Protein AF-A0A8S9JLZ2-F1 (afdb_monomer_lite)

Organism: Brassica cretica (NCBI:txid69181)

InterPro domains:
  IPR029466 No apical meristem-associated, C-terminal domain [PF14303] (50-146)

Secondary structure (DSSP, 8-state):
-HHHHHHHHHHHHHHHHHHHHHHHHHHHHHHHHHHHHHHHHHHHHHHHHHHHHHHHHHHHHTT-HHHHTTS---------------------------------------------------THHHHHHHHHHHHHHHHHHHHHHHHHHHHHHHHHHS--SPPPHHHHHHHHHHHHHHH--

Foldseek 3Di:
DPPVVVVVVVVVVVVVVVVVVVVVVVVVVVVVVVVVVVVVVVVVVVVVVVVVVVVVVVVVVVPPPVVVVVVDPDPDDDDDDDDDDDDDDDDDDDDDDDDDDDDDDDDDDDDDDDDDDDDDPPPVVVVVVVVVVVVVVVVVVVVVVLVVLVVLLVVLVPDPDDDPPVSVVSNVVSCCVNPVD

Sequence (181 aa):
MHCKQWWHKINDFVCKFCGAYEAAAREKLQAKMRMIFSNKLTLSFSTTIKKFTLEHAWNELRHDQKWCDLSTKRTSKKRKCKDGAQSSTSQATDNNTGEAVEGTDRPPSVKAAKRRGKKPMEEGKGLCEFELMWSIKQEDLSKKERLSKIGLLDRLLAKTEPLPEYEEALKKALITELFST

Radius of gyration: 43.13 Å; chains: 1; bounding box: 100×42×114 Å

pLDDT: mean 71.85, std 23.56, range [28.92, 96.69]

Structure (mmCIF, N/CA/C/O backbone):
data_AF-A0A8S9JLZ2-F1
#
_entry.id   AF-A0A8S9JLZ2-F1
#
loop_
_atom_site.group_PDB
_atom_site.id
_atom_site.type_symbol
_atom_site.label_atom_id
_atom_site.label_alt_id
_atom_site.label_comp_id
_atom_site.label_asym_id
_atom_site.label_entity_id
_atom_site.label_seq_id
_atom_site.pdbx_PDB_ins_code
_atom_site.Cartn_x
_atom_site.Cartn_y
_atom_site.Cartn_z
_atom_site.occupancy
_atom_site.B_iso_or_equiv
_atom_site.auth_seq_id
_atom_site.auth_comp_id
_atom_site.auth_asym_id
_atom_site.auth_atom_id
_atom_site.pdbx_PDB_model_num
ATOM 1 N N . MET A 1 1 ? -29.581 17.420 11.448 1.00 57.69 1 MET A N 1
ATOM 2 C CA . MET A 1 1 ? -29.140 17.820 10.085 1.00 57.69 1 MET A CA 1
ATOM 3 C C . MET A 1 1 ? -27.608 17.860 9.900 1.00 57.69 1 MET A C 1
ATOM 5 O O . MET A 1 1 ? -27.163 17.951 8.766 1.00 57.69 1 MET A O 1
ATOM 9 N N . HIS A 1 2 ? -26.785 17.737 10.955 1.00 66.12 2 HIS A N 1
ATOM 10 C CA . HIS A 1 2 ? -25.328 17.966 10.890 1.00 66.12 2 HIS A CA 1
ATOM 11 C C . HIS A 1 2 ? -24.495 16.787 10.327 1.00 66.12 2 HIS A C 1
ATOM 13 O O . HIS A 1 2 ? -23.540 16.996 9.584 1.00 66.12 2 HIS A O 1
ATOM 19 N N . CYS A 1 3 ? -24.891 15.536 10.590 1.00 78.00 3 CYS A N 1
ATOM 20 C CA . CYS A 1 3 ? -24.108 14.354 10.195 1.00 78.00 3 CYS A CA 1
ATOM 21 C C . CYS A 1 3 ? -24.052 14.118 8.675 1.00 78.00 3 CYS A C 1
ATOM 23 O O . CYS A 1 3 ? -23.027 13.683 8.162 1.00 78.00 3 CYS A O 1
ATOM 25 N N . LYS A 1 4 ? -25.129 14.435 7.938 1.00 89.31 4 LYS A N 1
ATOM 26 C CA . LYS A 1 4 ? -25.161 14.275 6.471 1.00 89.31 4 LYS A CA 1
ATOM 27 C C . LYS A 1 4 ? -24.199 15.239 5.773 1.00 89.31 4 LYS A C 1
ATOM 29 O O . LYS A 1 4 ? -23.468 14.832 4.880 1.00 89.31 4 LYS A O 1
ATOM 34 N N . GLN A 1 5 ? -24.160 16.499 6.208 1.00 88.81 5 GLN A N 1
ATOM 35 C CA . GLN A 1 5 ? -23.248 17.506 5.653 1.00 88.81 5 GLN A CA 1
ATOM 36 C C . GLN A 1 5 ? -21.782 17.157 5.924 1.00 88.81 5 GLN A C 1
ATOM 38 O O . GLN A 1 5 ? -20.940 17.304 5.043 1.00 88.81 5 GLN A O 1
ATOM 43 N N . TRP A 1 6 ? -21.488 16.649 7.122 1.00 91.94 6 TRP A N 1
ATOM 44 C CA . TRP A 1 6 ? -20.152 16.171 7.467 1.00 91.94 6 TRP A CA 1
ATOM 45 C C . TRP A 1 6 ? -19.720 14.991 6.586 1.00 91.94 6 TRP A C 1
ATOM 47 O O . TRP A 1 6 ? -18.615 15.010 6.046 1.00 91.94 6 TRP A O 1
ATOM 57 N N . TRP A 1 7 ? -20.618 14.029 6.347 1.00 95.31 7 TRP A N 1
ATOM 58 C CA . TRP A 1 7 ? -20.350 12.909 5.443 1.00 95.31 7 TRP A CA 1
ATOM 59 C C . TRP A 1 7 ? -20.080 13.375 4.011 1.00 95.31 7 TRP A C 1
ATOM 61 O O . TRP A 1 7 ? -19.065 13.005 3.431 1.00 95.31 7 TRP A O 1
ATOM 71 N N . HIS A 1 8 ? -20.922 14.247 3.450 1.00 94.69 8 HIS A N 1
ATOM 72 C CA . HIS A 1 8 ? -20.679 14.788 2.109 1.00 94.69 8 HIS A CA 1
ATOM 73 C C . HIS A 1 8 ? -19.318 15.482 2.007 1.00 94.69 8 HIS A C 1
ATOM 75 O O . HIS A 1 8 ? -18.587 15.263 1.046 1.00 94.69 8 HIS A O 1
ATOM 81 N N . LYS A 1 9 ? -18.928 16.236 3.038 1.00 94.44 9 LYS A N 1
ATOM 82 C CA . LYS A 1 9 ? -17.635 16.920 3.076 1.00 94.44 9 LYS A CA 1
ATOM 83 C C . LYS A 1 9 ? -16.457 15.940 3.086 1.00 94.44 9 LYS A C 1
ATOM 85 O O . LYS A 1 9 ? -15.481 16.162 2.378 1.00 94.44 9 LYS A O 1
ATOM 90 N N . ILE A 1 10 ? -16.548 14.852 3.851 1.00 93.81 10 ILE A N 1
ATOM 91 C CA . ILE A 1 10 ? -15.527 13.793 3.861 1.00 93.81 10 ILE A CA 1
ATOM 92 C C . ILE A 1 10 ? -15.465 13.081 2.516 1.00 93.81 10 ILE A C 1
ATOM 94 O O . ILE A 1 10 ? -14.378 12.887 1.978 1.00 93.81 10 ILE A O 1
ATOM 98 N N . ASN A 1 11 ? -16.620 12.727 1.959 1.00 94.81 11 ASN A N 1
ATOM 99 C CA . ASN A 1 11 ? -16.689 12.046 0.677 1.00 94.81 11 ASN A CA 1
ATOM 100 C C . ASN A 1 11 ? -16.055 12.892 -0.438 1.00 94.81 11 ASN A C 1
ATOM 102 O O . ASN A 1 11 ? -15.262 12.379 -1.220 1.00 94.81 11 ASN A O 1
ATOM 106 N N . ASP A 1 12 ? -16.305 14.202 -0.445 1.00 94.88 12 ASP A N 1
ATOM 107 C CA . ASP A 1 12 ? -15.675 15.134 -1.382 1.00 94.88 12 ASP A CA 1
ATOM 108 C C . ASP A 1 12 ? -14.145 15.141 -1.267 1.00 94.88 12 ASP A C 1
ATOM 110 O O . ASP A 1 12 ? -13.449 15.174 -2.285 1.00 94.88 12 ASP A O 1
ATOM 114 N N . PHE A 1 13 ? -13.597 15.106 -0.049 1.00 94.88 13 PHE A N 1
ATOM 115 C CA . PHE A 1 13 ? -12.148 15.027 0.149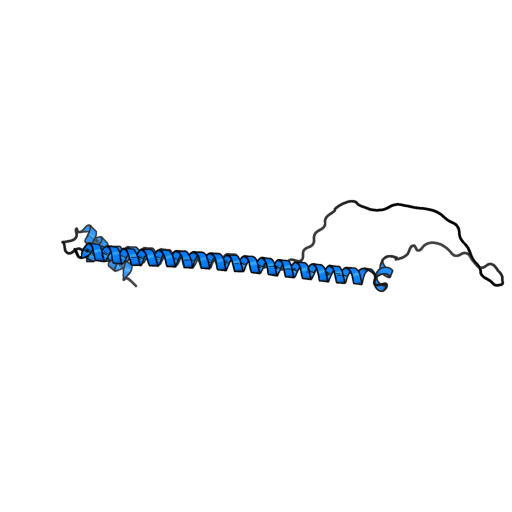 1.00 94.88 13 PHE A CA 1
ATOM 116 C C . PHE A 1 13 ? -11.573 13.699 -0.339 1.00 94.88 13 PHE A C 1
ATOM 118 O O . PHE A 1 13 ? -10.545 13.696 -1.016 1.00 94.88 13 PHE A O 1
ATOM 125 N N . VAL A 1 14 ? -12.248 12.588 -0.044 1.00 95.06 14 VAL A N 1
ATOM 126 C CA . VAL A 1 14 ? -11.823 11.254 -0.480 1.00 95.06 14 VAL A CA 1
ATOM 127 C C . VAL A 1 14 ? -11.851 11.154 -2.006 1.00 95.06 14 VAL A C 1
ATOM 129 O O . VAL A 1 14 ? -10.859 10.742 -2.600 1.00 95.06 14 VAL A O 1
ATOM 132 N N . CYS A 1 15 ? -12.915 11.616 -2.666 1.00 94.31 15 CYS A N 1
ATOM 133 C CA . CYS A 1 15 ? -13.004 11.616 -4.127 1.00 94.31 15 CYS A CA 1
ATOM 134 C C . CYS A 1 15 ? -11.908 12.473 -4.779 1.00 94.31 15 CYS A C 1
ATOM 136 O O . CYS A 1 15 ? -11.277 12.034 -5.744 1.00 94.31 15 CYS A O 1
ATOM 138 N N . LYS A 1 16 ? -11.633 13.669 -4.240 1.00 95.44 16 LYS A N 1
ATOM 139 C CA . LYS A 1 16 ? -10.544 14.534 -4.728 1.00 95.44 16 LYS A CA 1
ATOM 140 C C . LYS A 1 16 ? -9.179 13.872 -4.558 1.00 95.44 16 LYS A C 1
ATOM 142 O O . LYS A 1 16 ? -8.362 13.920 -5.476 1.00 95.44 16 LYS A O 1
ATOM 147 N N . PHE A 1 17 ? -8.947 13.231 -3.413 1.00 95.62 17 PHE A N 1
ATOM 148 C CA . PHE A 1 17 ? -7.717 12.493 -3.154 1.00 95.62 17 PHE A CA 1
ATOM 149 C C . PHE A 1 17 ? -7.548 11.313 -4.119 1.00 95.62 17 PHE A C 1
ATOM 151 O O . PHE A 1 17 ? -6.490 11.183 -4.729 1.00 95.62 17 PHE A O 1
ATOM 158 N N . CYS A 1 18 ? -8.586 10.496 -4.321 1.00 94.38 18 CYS A N 1
ATOM 159 C CA . CYS A 1 18 ? -8.555 9.377 -5.264 1.00 94.38 18 CYS A CA 1
ATOM 160 C C . CYS A 1 18 ? -8.252 9.848 -6.691 1.00 94.38 18 CYS A C 1
ATOM 162 O O . CYS A 1 18 ? -7.359 9.299 -7.336 1.00 94.38 18 CYS A O 1
ATOM 164 N N . GLY A 1 19 ? -8.914 10.912 -7.157 1.00 93.00 19 GLY A N 1
ATOM 165 C CA . GLY A 1 19 ? -8.657 11.475 -8.483 1.00 93.00 19 GLY A CA 1
ATOM 166 C C . GLY A 1 19 ? -7.219 11.981 -8.651 1.00 93.00 19 GLY A C 1
ATOM 167 O O . GLY A 1 19 ? -6.574 11.695 -9.663 1.00 93.00 19 GLY A O 1
ATOM 168 N N . ALA A 1 20 ? -6.685 12.682 -7.645 1.00 92.56 20 ALA A N 1
ATOM 169 C CA . ALA A 1 20 ? -5.303 13.163 -7.653 1.00 92.56 20 ALA A CA 1
ATOM 170 C C . ALA A 1 20 ? -4.284 12.010 -7.608 1.00 92.56 20 ALA A C 1
ATOM 172 O O . ALA A 1 20 ? -3.300 12.022 -8.349 1.00 92.56 20 ALA A O 1
ATOM 173 N N . TYR A 1 21 ? -4.537 10.989 -6.787 1.00 93.06 21 TYR A N 1
ATOM 174 C CA . TYR A 1 21 ? -3.695 9.799 -6.686 1.00 93.06 21 TYR A CA 1
ATOM 175 C C . TYR A 1 21 ? -3.645 9.019 -8.006 1.00 93.06 21 TYR A C 1
ATOM 177 O O . TYR A 1 21 ? -2.563 8.670 -8.477 1.00 93.06 21 TYR A O 1
ATOM 185 N N . GLU A 1 22 ? -4.792 8.791 -8.649 1.00 90.75 22 GLU A N 1
ATOM 186 C CA . GLU A 1 22 ? -4.853 8.119 -9.951 1.00 90.75 22 GLU A CA 1
ATOM 187 C C . GLU A 1 22 ? -4.156 8.920 -11.057 1.00 90.75 22 GLU A C 1
ATOM 189 O O . GLU A 1 22 ? -3.492 8.345 -11.923 1.00 90.75 22 GLU A O 1
ATOM 194 N N . ALA A 1 23 ? -4.274 10.251 -11.044 1.00 89.69 23 ALA A N 1
ATOM 195 C CA . ALA A 1 23 ? -3.548 11.114 -11.972 1.00 89.69 23 ALA A CA 1
ATOM 196 C C . ALA A 1 23 ? -2.026 10.992 -11.785 1.00 89.69 23 ALA A C 1
ATOM 198 O O . ALA A 1 23 ? -1.316 10.711 -12.753 1.00 89.69 23 ALA A O 1
ATOM 199 N N . ALA A 1 24 ? -1.538 11.092 -10.545 1.00 87.19 24 ALA A N 1
ATOM 200 C CA . ALA A 1 24 ? -0.119 10.943 -10.225 1.00 87.19 24 ALA A CA 1
ATOM 201 C C . ALA A 1 24 ? 0.415 9.537 -10.564 1.00 87.19 24 ALA A C 1
ATOM 203 O O . ALA A 1 24 ? 1.524 9.386 -11.083 1.00 87.19 24 ALA A O 1
ATOM 204 N N . ALA A 1 25 ? -0.378 8.489 -10.326 1.00 85.50 25 ALA A N 1
ATOM 205 C CA . ALA A 1 25 ? -0.017 7.118 -10.676 1.00 85.50 25 ALA A CA 1
ATOM 206 C C . ALA A 1 25 ? 0.116 6.926 -12.198 1.00 85.50 25 ALA A C 1
ATOM 208 O O . ALA A 1 25 ? 1.078 6.302 -12.661 1.00 85.50 25 ALA A O 1
ATOM 209 N N . ARG A 1 26 ? -0.806 7.500 -12.985 1.00 89.25 26 ARG A N 1
ATOM 210 C CA . ARG A 1 26 ? -0.735 7.490 -14.456 1.00 89.25 26 ARG A CA 1
ATOM 211 C C . ARG A 1 26 ? 0.475 8.256 -14.975 1.00 89.25 26 ARG A C 1
ATOM 213 O O . ARG A 1 26 ? 1.172 7.743 -15.848 1.00 89.25 26 ARG A O 1
ATOM 220 N N . GLU A 1 27 ? 0.768 9.428 -14.416 1.00 89.88 27 GLU A N 1
ATOM 221 C CA . GLU A 1 27 ? 1.946 10.212 -14.795 1.00 89.88 27 GLU A CA 1
ATOM 222 C C . GLU A 1 27 ? 3.242 9.449 -14.503 1.00 89.88 27 GLU A C 1
ATOM 224 O O . GLU A 1 27 ? 4.109 9.353 -15.370 1.00 89.88 27 GLU A O 1
ATOM 229 N N . LYS A 1 28 ? 3.354 8.810 -13.332 1.00 87.50 28 LYS A N 1
ATOM 230 C CA . LYS A 1 28 ? 4.514 7.980 -12.978 1.00 87.50 28 LYS A CA 1
ATOM 231 C C . LYS A 1 28 ? 4.718 6.828 -13.966 1.00 87.50 28 LYS A C 1
ATOM 233 O O . LYS A 1 28 ? 5.850 6.557 -14.376 1.00 87.50 28 LYS A O 1
ATOM 238 N N . LEU A 1 29 ? 3.638 6.158 -14.373 1.00 85.62 29 LEU A N 1
ATOM 239 C CA . LEU A 1 29 ? 3.695 5.100 -15.383 1.00 85.62 29 LEU A CA 1
ATOM 240 C C . LEU A 1 29 ? 4.118 5.660 -16.752 1.00 85.62 29 LEU A C 1
ATOM 242 O O . LEU A 1 29 ? 4.978 5.086 -17.421 1.00 85.62 29 LEU A O 1
ATOM 246 N N . GLN A 1 30 ? 3.560 6.806 -17.146 1.00 85.62 30 GLN A N 1
ATOM 247 C CA . GLN A 1 30 ? 3.871 7.468 -18.409 1.00 85.62 30 GLN A CA 1
ATOM 248 C C . GLN A 1 30 ? 5.322 7.963 -18.455 1.00 85.62 30 GLN A C 1
ATOM 250 O O . GLN A 1 30 ? 5.999 7.768 -19.463 1.00 85.62 30 GLN A O 1
ATOM 255 N N . ALA A 1 31 ? 5.833 8.540 -17.368 1.00 84.44 31 ALA A N 1
ATOM 256 C CA . ALA A 1 31 ? 7.226 8.952 -17.227 1.00 84.44 31 ALA A CA 1
ATOM 257 C C . ALA A 1 31 ? 8.170 7.748 -17.345 1.00 84.44 31 ALA A C 1
ATOM 259 O O . ALA A 1 31 ? 9.142 7.794 -18.103 1.00 84.44 31 ALA A O 1
ATOM 260 N N . LYS A 1 32 ? 7.838 6.629 -16.685 1.00 87.50 32 LYS A N 1
ATOM 261 C CA . LYS A 1 32 ? 8.595 5.377 -16.807 1.00 87.50 32 LYS A CA 1
ATOM 262 C C . LYS A 1 32 ? 8.599 4.856 -18.248 1.00 87.50 32 LYS A C 1
ATOM 264 O O . LYS A 1 32 ? 9.653 4.480 -18.755 1.00 87.50 32 LYS A O 1
ATOM 269 N N . MET A 1 33 ? 7.456 4.886 -18.934 1.00 87.00 33 MET A N 1
ATOM 270 C CA . MET A 1 33 ? 7.353 4.471 -20.337 1.00 87.00 33 MET A CA 1
ATOM 271 C C . MET A 1 33 ? 8.162 5.381 -21.273 1.00 87.00 33 MET A C 1
ATOM 273 O O . MET A 1 33 ? 8.895 4.884 -22.129 1.00 87.00 33 MET A O 1
ATOM 277 N N . ARG A 1 34 ? 8.096 6.707 -21.081 1.00 85.44 34 ARG A N 1
ATOM 278 C CA . AR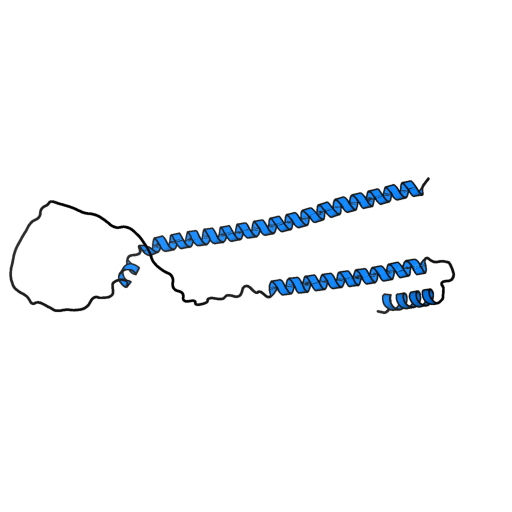G A 1 34 ? 8.902 7.687 -21.832 1.00 85.44 34 ARG A CA 1
ATOM 279 C C . ARG A 1 34 ? 10.399 7.441 -21.651 1.00 85.44 34 ARG A C 1
ATOM 281 O O . ARG A 1 34 ? 11.132 7.457 -22.635 1.00 85.44 34 ARG A O 1
ATOM 288 N N . MET A 1 35 ? 10.847 7.159 -20.427 1.00 88.69 35 MET A N 1
ATOM 289 C CA . MET A 1 35 ? 12.249 6.840 -20.142 1.00 88.69 35 MET A CA 1
ATOM 290 C C . MET A 1 35 ? 12.699 5.564 -20.867 1.00 88.69 35 MET A C 1
ATOM 292 O O . MET A 1 35 ? 13.742 5.561 -21.516 1.00 88.69 35 MET A O 1
ATOM 296 N N . ILE A 1 36 ? 11.897 4.495 -20.816 1.00 89.31 36 ILE A N 1
ATOM 297 C CA . ILE A 1 36 ? 12.191 3.232 -21.513 1.00 89.31 36 ILE A CA 1
ATOM 298 C C . ILE A 1 36 ? 12.277 3.453 -23.028 1.00 89.31 36 ILE A C 1
ATOM 300 O O . ILE A 1 36 ? 13.211 2.974 -23.673 1.00 89.31 36 ILE A O 1
ATOM 304 N N . PHE A 1 37 ? 11.324 4.193 -23.596 1.00 88.44 37 PHE A N 1
ATOM 305 C CA . PHE A 1 37 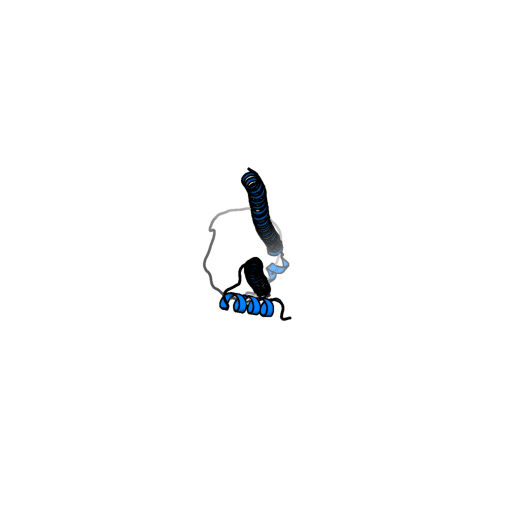? 11.302 4.497 -25.023 1.00 88.44 37 PHE A CA 1
ATOM 306 C C . PHE A 1 37 ? 12.518 5.329 -25.449 1.00 88.44 37 PHE A C 1
ATOM 308 O O . PHE A 1 37 ? 13.191 4.968 -26.414 1.00 88.44 37 PHE A O 1
ATOM 315 N N . SER A 1 38 ? 12.850 6.375 -24.687 1.00 87.50 38 SER A N 1
ATOM 316 C CA . SER A 1 38 ? 14.042 7.199 -24.911 1.00 87.50 38 S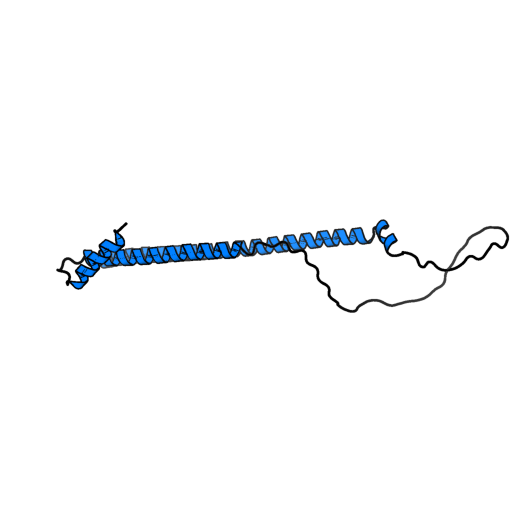ER A CA 1
ATOM 317 C C . SER A 1 38 ? 15.317 6.351 -24.891 1.00 87.50 38 SER A C 1
ATOM 319 O O . SER A 1 38 ? 16.088 6.374 -25.846 1.00 87.50 38 SER A O 1
ATOM 321 N N . ASN A 1 39 ? 15.488 5.497 -23.876 1.00 87.69 39 ASN A N 1
ATOM 322 C CA . ASN A 1 39 ? 16.652 4.615 -23.754 1.00 87.69 39 ASN A CA 1
ATOM 323 C C . ASN A 1 39 ? 16.766 3.605 -24.910 1.00 87.69 39 ASN A C 1
ATOM 325 O O . ASN A 1 39 ? 17.864 3.293 -25.371 1.00 87.69 39 ASN A O 1
ATOM 329 N N . LYS A 1 40 ? 15.637 3.087 -25.409 1.00 89.25 40 LYS A N 1
ATOM 330 C CA . LYS A 1 40 ? 15.629 2.184 -26.567 1.00 89.25 40 LYS A CA 1
ATOM 331 C C . LYS A 1 40 ? 16.029 2.916 -27.849 1.00 89.25 40 LYS A C 1
ATOM 333 O O . LYS A 1 40 ? 16.824 2.385 -28.628 1.00 89.25 40 LYS A O 1
ATOM 338 N N . LEU A 1 41 ? 15.510 4.128 -28.058 1.00 85.94 41 LEU A N 1
ATOM 339 C CA . LEU A 1 41 ? 15.867 4.961 -29.205 1.00 85.94 41 LEU A CA 1
ATOM 340 C C . LEU A 1 41 ? 17.349 5.342 -29.183 1.00 85.94 41 LEU A C 1
ATOM 342 O O . LEU A 1 41 ? 18.029 5.128 -30.184 1.00 85.94 41 LEU A O 1
ATOM 346 N N . THR A 1 42 ? 17.877 5.815 -28.053 1.00 83.69 42 THR A N 1
ATOM 347 C CA . THR A 1 42 ? 19.295 6.195 -27.930 1.00 83.69 42 THR A CA 1
ATOM 348 C C . THR A 1 42 ? 20.229 5.009 -28.165 1.00 83.69 42 THR A C 1
ATOM 350 O O . THR A 1 42 ? 21.213 5.137 -28.897 1.00 83.69 42 THR A O 1
ATOM 353 N N . LEU A 1 43 ? 19.897 3.825 -27.636 1.00 85.75 43 LEU A N 1
ATOM 354 C CA . LEU A 1 43 ? 20.667 2.611 -27.894 1.00 85.75 43 LEU A CA 1
ATOM 355 C C . LEU A 1 43 ? 20.640 2.243 -29.381 1.00 85.75 43 LEU A C 1
ATOM 357 O O . LEU A 1 43 ? 21.701 2.024 -29.967 1.00 85.75 43 LEU A O 1
ATOM 361 N N . SER A 1 44 ? 19.458 2.234 -30.007 1.00 77.44 44 SER A N 1
ATOM 362 C CA . SER A 1 44 ? 19.325 1.926 -31.435 1.00 77.44 44 SER A CA 1
ATOM 363 C C . SER A 1 44 ? 20.121 2.904 -32.302 1.00 77.44 44 SER A C 1
ATOM 365 O O . SER A 1 44 ? 20.915 2.470 -33.134 1.00 77.44 44 SER A O 1
ATOM 367 N N . PHE A 1 45 ? 20.029 4.203 -32.019 1.00 76.06 45 PHE A N 1
ATOM 368 C CA . PHE A 1 45 ? 20.772 5.245 -32.714 1.00 76.06 45 PHE A CA 1
ATOM 369 C C . PHE A 1 45 ? 22.282 5.043 -32.574 1.00 76.06 45 PHE A C 1
ATOM 371 O O . PHE A 1 45 ? 22.992 4.985 -33.575 1.00 76.06 45 PHE A O 1
ATOM 378 N N . SER A 1 46 ? 22.775 4.812 -31.353 1.00 72.19 46 SER A N 1
ATOM 379 C CA . SER A 1 46 ? 24.199 4.553 -31.120 1.00 72.19 46 SER A CA 1
ATOM 380 C C . SER A 1 46 ? 24.702 3.313 -31.868 1.00 72.19 46 SER A C 1
ATOM 382 O O . SER A 1 46 ? 25.825 3.301 -32.368 1.00 72.19 46 SER A O 1
ATOM 384 N N . THR A 1 47 ? 23.875 2.268 -31.984 1.00 75.38 47 THR A N 1
ATOM 385 C CA . THR A 1 47 ? 24.239 1.044 -32.707 1.00 75.38 47 THR A CA 1
ATOM 386 C C . THR A 1 47 ? 24.232 1.248 -34.218 1.00 75.38 47 THR A C 1
ATOM 388 O O . THR A 1 47 ? 25.108 0.719 -34.895 1.00 75.38 47 THR A O 1
ATOM 391 N N . THR A 1 48 ? 23.299 2.041 -34.747 1.00 75.94 48 THR A N 1
ATOM 392 C CA . THR A 1 48 ? 23.225 2.388 -36.171 1.00 75.94 48 THR A CA 1
ATOM 393 C C . THR A 1 48 ? 24.396 3.271 -36.583 1.00 75.94 48 THR A C 1
ATOM 395 O O . THR A 1 48 ? 25.047 2.978 -37.581 1.00 75.94 48 THR A O 1
ATOM 398 N N . ILE A 1 49 ? 24.739 4.282 -35.779 1.00 77.56 49 ILE A N 1
ATOM 399 C CA . ILE A 1 49 ? 25.911 5.135 -36.016 1.00 77.56 49 ILE A CA 1
ATOM 400 C C . ILE A 1 49 ? 27.199 4.305 -35.991 1.00 77.56 49 ILE A C 1
ATOM 402 O O . ILE A 1 49 ? 27.988 4.381 -36.926 1.00 77.56 49 ILE A O 1
ATOM 406 N N . LYS A 1 50 ? 27.385 3.433 -34.988 1.00 77.62 50 LYS A N 1
ATOM 407 C CA . LYS A 1 50 ? 28.553 2.532 -34.934 1.00 77.62 50 LYS A CA 1
ATOM 408 C C . LYS A 1 50 ? 28.643 1.605 -36.150 1.00 77.62 50 LYS A C 1
ATOM 410 O O . LYS A 1 50 ? 29.739 1.388 -36.656 1.00 77.62 50 LYS A O 1
ATOM 415 N N . LYS A 1 51 ? 27.513 1.061 -36.621 1.00 70.00 51 LYS A N 1
ATOM 416 C CA . LYS A 1 51 ? 27.461 0.242 -37.846 1.00 70.00 51 LYS A CA 1
ATOM 417 C C . LYS A 1 51 ? 27.873 1.049 -39.076 1.00 70.00 51 LYS A C 1
ATOM 419 O O . LYS A 1 51 ? 28.671 0.558 -39.860 1.00 70.00 51 LYS A O 1
ATOM 424 N N . PHE A 1 52 ? 27.389 2.283 -39.201 1.00 64.94 52 PHE A N 1
ATOM 425 C CA . PHE A 1 52 ? 27.731 3.170 -40.311 1.00 64.94 52 PHE A CA 1
ATOM 426 C C . PHE A 1 52 ? 29.223 3.534 -40.326 1.00 64.94 52 PHE A C 1
ATOM 428 O O . PHE A 1 52 ? 29.870 3.420 -41.362 1.00 64.94 52 PHE A O 1
ATOM 435 N N . THR A 1 53 ? 29.805 3.888 -39.174 1.00 71.81 53 THR A N 1
ATOM 436 C CA . THR A 1 53 ? 31.244 4.186 -39.068 1.00 71.81 53 THR A CA 1
ATOM 437 C C . THR A 1 53 ? 32.108 2.968 -39.399 1.00 71.81 53 THR A C 1
ATOM 439 O O . THR A 1 53 ? 33.140 3.111 -40.048 1.00 71.81 53 THR A O 1
ATOM 442 N N . LEU A 1 54 ? 31.688 1.767 -38.987 1.00 70.88 54 LEU A N 1
ATOM 443 C CA . LEU A 1 54 ? 32.427 0.539 -39.276 1.00 70.88 54 LEU A CA 1
ATOM 444 C C . LEU A 1 54 ? 32.329 0.133 -40.753 1.00 70.88 54 LEU A C 1
ATOM 446 O O . LEU A 1 54 ? 33.338 -0.262 -41.328 1.00 70.88 54 LEU A O 1
ATOM 450 N N . GLU A 1 55 ? 31.151 0.249 -41.373 1.00 76.19 55 GLU A N 1
ATOM 451 C CA . GLU A 1 55 ? 30.990 0.031 -42.817 1.00 76.19 55 GLU A CA 1
ATOM 452 C C . GLU A 1 55 ? 31.843 1.006 -43.627 1.00 76.19 55 GLU A C 1
ATOM 454 O O . GLU A 1 55 ? 32.528 0.589 -44.558 1.00 76.19 55 GLU A O 1
ATOM 459 N N . HIS A 1 56 ? 31.851 2.283 -43.240 1.00 74.94 56 HIS A N 1
ATOM 460 C CA . HIS A 1 56 ? 32.652 3.309 -43.896 1.00 74.94 56 HIS A CA 1
ATOM 461 C C . HIS A 1 56 ? 34.154 3.018 -43.786 1.00 74.94 56 HIS A C 1
ATOM 463 O O . HIS A 1 56 ? 34.831 2.928 -44.809 1.00 74.94 56 HIS A O 1
ATOM 469 N N . ALA A 1 57 ? 34.651 2.759 -42.570 1.00 75.50 57 ALA A N 1
ATOM 470 C CA . ALA A 1 57 ? 36.053 2.412 -42.341 1.00 75.50 57 ALA A CA 1
ATOM 471 C C . ALA A 1 57 ? 36.465 1.135 -43.099 1.00 75.50 57 ALA A C 1
ATOM 473 O O . ALA A 1 57 ? 37.558 1.055 -43.654 1.00 75.50 57 ALA A O 1
ATOM 474 N N . TRP A 1 58 ? 35.583 0.135 -43.167 1.00 71.25 58 TRP A N 1
ATOM 475 C CA . TRP A 1 58 ? 35.820 -1.093 -43.927 1.00 71.25 58 TRP A CA 1
ATOM 476 C C . TRP A 1 58 ? 35.842 -0.868 -45.445 1.00 71.25 58 TRP A C 1
ATOM 478 O O . TRP A 1 58 ? 36.628 -1.503 -46.149 1.00 71.25 58 TRP A O 1
ATOM 488 N N . ASN A 1 59 ? 34.983 0.008 -45.967 1.00 79.94 59 ASN A N 1
ATOM 489 C CA . ASN A 1 59 ? 34.951 0.331 -47.391 1.00 79.94 59 ASN A CA 1
ATOM 490 C C . ASN A 1 59 ? 36.209 1.098 -47.830 1.00 79.94 59 ASN A C 1
ATOM 492 O O . ASN A 1 59 ? 36.728 0.845 -48.911 1.00 79.94 59 ASN A O 1
ATOM 496 N N . GLU A 1 60 ? 36.732 1.970 -46.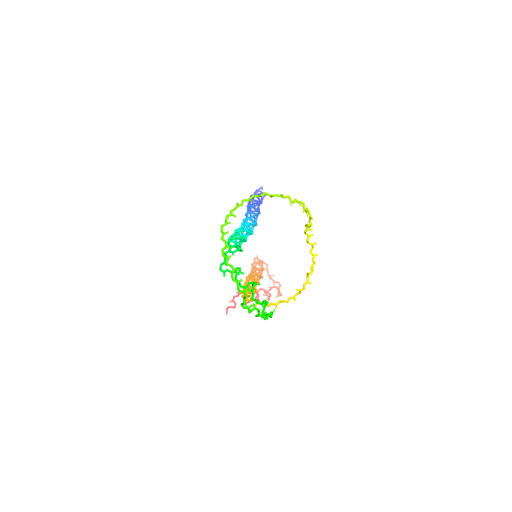966 1.00 76.50 60 GLU A N 1
ATOM 497 C CA . GLU A 1 60 ? 37.974 2.718 -47.196 1.00 76.50 60 GLU A CA 1
ATOM 498 C C . GLU A 1 60 ? 39.217 1.810 -47.132 1.00 76.50 60 GLU A C 1
ATOM 500 O O . GLU A 1 60 ? 40.091 1.881 -47.994 1.00 76.50 60 GLU A O 1
ATOM 505 N N . LEU A 1 61 ? 39.258 0.869 -46.180 1.00 75.19 61 LEU A N 1
ATOM 506 C CA . LEU A 1 61 ? 40.365 -0.086 -46.031 1.00 75.19 61 LEU A CA 1
ATOM 507 C C . LEU A 1 61 ? 40.420 -1.158 -47.131 1.00 75.19 61 LEU A C 1
ATOM 509 O O . LEU A 1 61 ? 41.499 -1.668 -47.430 1.00 75.19 61 LEU A O 1
ATOM 513 N N . ARG A 1 62 ? 39.290 -1.528 -47.750 1.00 71.75 62 ARG A N 1
ATOM 514 C CA . ARG A 1 62 ? 39.247 -2.617 -48.750 1.00 71.75 62 ARG A CA 1
ATOM 515 C C . ARG A 1 62 ? 39.985 -2.320 -50.057 1.00 71.75 62 ARG A C 1
ATOM 517 O O . ARG A 1 62 ? 40.242 -3.254 -50.813 1.00 71.75 62 ARG A O 1
ATOM 524 N N . HIS A 1 63 ? 40.323 -1.060 -50.308 1.00 66.69 63 HIS A N 1
ATOM 525 C CA . HIS A 1 63 ? 41.056 -0.624 -51.494 1.00 66.69 63 HIS A CA 1
ATOM 526 C C . HIS A 1 63 ? 42.505 -0.202 -51.184 1.00 66.69 63 HIS A C 1
ATOM 528 O O . HIS A 1 63 ? 43.196 0.282 -52.078 1.00 66.69 63 HIS A O 1
ATOM 534 N N . ASP A 1 64 ? 42.987 -0.391 -49.947 1.00 72.00 64 ASP A N 1
ATOM 535 C CA . ASP A 1 64 ? 44.373 -0.087 -49.577 1.00 72.00 64 ASP A CA 1
ATOM 536 C C . ASP A 1 64 ? 45.342 -1.111 -50.201 1.00 72.00 64 ASP A C 1
ATOM 538 O O . ASP A 1 64 ? 45.375 -2.294 -49.842 1.00 72.00 64 ASP A O 1
ATOM 542 N N . GLN A 1 65 ? 46.163 -0.631 -51.138 1.00 57.56 65 GLN A N 1
ATOM 543 C CA . GLN A 1 65 ? 47.133 -1.407 -51.913 1.00 57.56 65 GLN A CA 1
ATOM 544 C C . GLN A 1 65 ? 48.074 -2.245 -51.026 1.00 57.56 65 GLN A C 1
ATOM 546 O O . GLN A 1 65 ? 48.462 -3.346 -51.417 1.00 57.56 65 GLN A O 1
ATOM 551 N N . LYS A 1 66 ? 48.395 -1.778 -49.807 1.00 66.12 66 LYS A N 1
ATOM 552 C CA . LYS A 1 66 ? 49.296 -2.485 -48.875 1.00 66.12 66 LYS A CA 1
ATOM 553 C C . LYS A 1 66 ? 48.729 -3.811 -48.359 1.00 66.12 66 LYS A C 1
ATOM 555 O O . LYS A 1 66 ? 49.491 -4.656 -47.892 1.00 66.12 66 LYS A O 1
ATOM 560 N N . TRP A 1 67 ? 47.412 -4.005 -48.433 1.00 57.94 67 TRP A N 1
ATOM 561 C CA . TRP A 1 67 ? 46.731 -5.222 -47.980 1.00 57.94 67 TRP A CA 1
ATOM 562 C C . TRP A 1 67 ? 46.381 -6.176 -49.131 1.00 57.94 67 TRP A C 1
ATOM 564 O O . TRP A 1 67 ? 46.212 -7.375 -48.895 1.00 57.94 67 TRP A O 1
ATOM 574 N N . CYS A 1 68 ? 46.347 -5.690 -50.377 1.00 57.28 68 CYS A N 1
ATOM 575 C CA . CYS A 1 68 ? 46.160 -6.526 -51.567 1.00 57.28 68 CYS A CA 1
ATOM 576 C C . CYS A 1 68 ? 47.346 -7.481 -51.825 1.00 57.28 68 CYS A C 1
ATOM 578 O O . CYS A 1 68 ? 47.139 -8.589 -52.323 1.00 57.28 68 CYS A O 1
ATOM 580 N N . ASP A 1 69 ? 48.564 -7.123 -51.405 1.00 56.75 69 ASP A N 1
ATOM 581 C CA . ASP A 1 69 ? 49.788 -7.909 -51.651 1.00 56.75 69 ASP A CA 1
ATOM 582 C C . ASP A 1 69 ? 49.875 -9.234 -50.859 1.00 56.75 69 ASP A C 1
ATOM 584 O O . ASP A 1 69 ? 50.698 -10.104 -51.162 1.00 56.75 69 ASP A O 1
ATOM 588 N N . LEU A 1 70 ? 49.006 -9.447 -49.864 1.00 52.69 70 LEU A N 1
ATOM 589 C CA . LEU A 1 70 ? 48.960 -10.685 -49.070 1.00 52.69 70 LEU A CA 1
ATOM 590 C C . LEU A 1 70 ? 48.076 -11.785 -49.681 1.00 52.69 70 LEU A C 1
ATOM 592 O O . LEU A 1 70 ? 48.207 -12.945 -49.285 1.00 52.69 70 LEU A O 1
ATOM 596 N N . SER A 1 71 ? 47.222 -11.466 -50.664 1.00 45.19 71 SER A N 1
ATOM 597 C CA . SER A 1 71 ? 46.369 -12.462 -51.335 1.00 45.19 71 SER A CA 1
ATOM 598 C C . SER A 1 71 ? 47.090 -13.232 -52.450 1.00 45.19 71 SER A C 1
ATOM 600 O O . SER A 1 71 ? 46.567 -14.232 -52.942 1.00 45.19 71 SER A O 1
ATOM 602 N N . THR A 1 72 ? 48.303 -12.823 -52.827 1.00 44.72 72 THR A N 1
ATOM 603 C CA . THR A 1 72 ? 49.033 -13.385 -53.975 1.00 44.72 72 THR A CA 1
ATOM 604 C C . THR A 1 72 ? 50.360 -14.013 -53.551 1.00 44.72 72 THR A C 1
ATOM 606 O O . THR A 1 72 ? 51.412 -13.770 -54.140 1.00 44.72 72 THR A O 1
ATOM 609 N N . LYS A 1 73 ? 50.368 -14.878 -52.527 1.00 43.34 73 LYS A N 1
ATOM 610 C CA . LYS A 1 73 ? 51.571 -15.672 -52.225 1.00 43.34 73 LYS A CA 1
ATOM 611 C C . LYS A 1 73 ? 51.680 -16.886 -53.164 1.00 43.34 73 LYS A C 1
ATOM 613 O O . LYS A 1 73 ? 51.249 -17.984 -52.844 1.00 43.34 73 LYS A O 1
ATOM 618 N N . ARG A 1 74 ? 52.391 -16.663 -54.276 1.00 48.06 74 ARG A N 1
ATOM 619 C CA . ARG A 1 74 ? 53.327 -17.598 -54.941 1.00 48.06 74 ARG A CA 1
ATOM 620 C C . ARG A 1 74 ? 52.760 -18.902 -55.529 1.00 48.06 74 ARG A C 1
ATOM 622 O O . ARG A 1 74 ? 52.875 -19.968 -54.929 1.00 48.06 74 ARG A O 1
ATOM 629 N N . THR A 1 75 ? 52.432 -18.881 -56.819 1.00 35.94 75 THR A N 1
ATOM 630 C CA . THR A 1 75 ? 52.617 -20.055 -57.692 1.00 35.94 75 THR A CA 1
ATOM 631 C C . THR A 1 75 ? 54.087 -20.149 -58.123 1.00 35.94 75 THR A C 1
ATOM 633 O O . THR A 1 75 ? 54.471 -19.727 -59.210 1.00 35.94 75 THR A O 1
ATOM 636 N N . SER A 1 76 ? 54.958 -20.677 -57.257 1.00 47.38 76 SER A N 1
ATOM 637 C CA . SER A 1 76 ? 56.349 -20.988 -57.623 1.00 47.38 76 SER A CA 1
ATOM 638 C C . SER A 1 76 ? 56.515 -22.439 -58.095 1.00 47.38 76 SER A C 1
ATOM 640 O O . SER A 1 76 ? 56.626 -23.343 -57.270 1.00 47.38 76 SER A O 1
ATOM 642 N N . LYS A 1 77 ? 56.580 -22.633 -59.423 1.00 42.06 77 LYS A N 1
ATOM 643 C CA . LYS A 1 77 ? 57.301 -23.684 -60.195 1.00 42.06 77 LYS A CA 1
ATOM 644 C C . LYS A 1 77 ? 56.984 -23.404 -61.681 1.00 42.06 77 LYS A C 1
ATOM 646 O O . LYS A 1 77 ? 55.818 -23.367 -62.021 1.00 42.06 77 LYS A O 1
ATOM 651 N N . LYS A 1 78 ? 57.912 -23.203 -62.627 1.00 37.38 78 LYS A N 1
ATOM 652 C CA . LYS A 1 78 ? 59.045 -24.074 -62.969 1.00 37.38 78 LYS A CA 1
ATOM 653 C C . LYS A 1 78 ? 59.831 -23.481 -64.170 1.00 37.38 78 LYS A C 1
ATOM 655 O O . LYS A 1 78 ? 59.256 -23.300 -65.227 1.00 37.38 78 LYS A O 1
ATOM 660 N N . ARG A 1 79 ? 61.152 -23.322 -63.980 1.00 40.47 79 ARG A N 1
ATOM 661 C CA . ARG A 1 79 ? 62.281 -23.467 -64.943 1.00 40.47 79 ARG A CA 1
ATOM 662 C C . ARG A 1 79 ? 62.481 -22.455 -66.093 1.00 40.47 79 ARG A C 1
ATOM 664 O O . ARG A 1 79 ? 61.877 -22.546 -67.147 1.00 40.47 79 ARG A O 1
ATOM 671 N N . LYS A 1 80 ? 63.499 -21.608 -65.879 1.00 39.06 80 LYS A N 1
ATOM 672 C CA . LYS A 1 80 ? 64.691 -21.354 -66.723 1.00 39.06 80 LYS A CA 1
ATOM 673 C C . LYS A 1 80 ? 64.658 -21.924 -68.162 1.00 39.06 80 LYS A C 1
ATOM 675 O O . LYS A 1 80 ? 64.781 -23.131 -68.339 1.00 39.06 80 LYS A O 1
ATOM 680 N N . CYS A 1 81 ? 64.677 -21.033 -69.153 1.00 33.66 81 CYS A N 1
ATOM 681 C CA . CYS A 1 81 ? 65.220 -21.249 -70.503 1.00 33.66 81 CYS A CA 1
ATOM 682 C C . CYS A 1 81 ? 65.925 -19.934 -70.887 1.00 33.66 81 CYS A C 1
ATOM 684 O O . CYS A 1 81 ? 65.257 -18.918 -71.015 1.00 33.66 81 CYS A O 1
ATOM 686 N N . LYS A 1 82 ? 67.195 -19.766 -70.508 1.00 32.03 82 LYS A N 1
ATOM 687 C CA . LYS A 1 82 ? 68.419 -19.862 -71.328 1.00 32.03 82 LYS A CA 1
ATOM 688 C C . LYS A 1 82 ? 68.397 -18.975 -72.581 1.00 32.03 82 LYS A C 1
ATOM 690 O O . LYS A 1 82 ? 67.567 -19.155 -73.462 1.00 32.03 82 LYS A O 1
ATOM 695 N N . ASP A 1 83 ? 69.355 -18.050 -72.564 1.00 32.81 83 ASP A N 1
ATOM 696 C CA . ASP A 1 83 ? 69.705 -17.024 -73.540 1.00 32.81 83 ASP A CA 1
ATOM 697 C C . ASP A 1 83 ? 69.789 -17.514 -74.987 1.00 32.81 83 ASP A C 1
ATOM 699 O O . ASP A 1 83 ? 70.285 -18.609 -75.258 1.00 32.81 83 ASP A O 1
ATOM 703 N N . GLY A 1 84 ? 69.386 -16.638 -75.909 1.00 29.17 84 GLY A N 1
ATOM 704 C CA . GLY A 1 84 ? 69.499 -16.847 -77.346 1.00 29.17 84 GLY A CA 1
ATOM 705 C C . GLY A 1 84 ? 69.185 -15.590 -78.161 1.00 29.17 84 GLY A C 1
ATOM 706 O O . GLY A 1 84 ? 68.127 -15.518 -78.762 1.00 29.17 84 GLY A O 1
ATOM 707 N N . ALA A 1 85 ? 70.147 -14.660 -78.179 1.00 33.66 85 ALA A N 1
ATOM 708 C CA . ALA A 1 85 ? 70.566 -13.848 -79.332 1.00 33.66 85 ALA A CA 1
ATOM 709 C C . ALA A 1 85 ? 69.616 -12.809 -79.994 1.00 33.66 85 ALA A C 1
ATOM 711 O O . ALA A 1 85 ? 68.677 -13.179 -80.681 1.00 33.66 85 ALA A O 1
ATOM 712 N N . GLN A 1 86 ? 70.087 -11.540 -79.946 1.00 31.14 86 GLN A N 1
ATOM 713 C CA . GLN A 1 86 ? 70.043 -10.478 -80.987 1.00 31.14 86 GLN A CA 1
ATOM 714 C C . GLN A 1 86 ? 68.648 -9.929 -81.367 1.00 31.14 86 GLN A C 1
ATOM 716 O O . GLN A 1 86 ? 67.688 -10.668 -81.449 1.00 31.14 86 GLN A O 1
ATOM 721 N N . SER A 1 87 ? 68.396 -8.678 -81.742 1.00 30.81 87 SER A N 1
ATOM 722 C CA . SER A 1 87 ? 69.024 -7.352 -81.729 1.00 30.81 87 SER A CA 1
ATOM 723 C C . SER A 1 87 ? 67.962 -6.439 -82.375 1.00 30.81 87 SER A C 1
ATOM 725 O O . SER A 1 87 ? 67.353 -6.873 -83.350 1.00 30.81 87 SER A O 1
ATOM 727 N N . SER A 1 88 ? 67.830 -5.182 -81.918 1.00 31.02 88 SER A N 1
ATOM 728 C CA . SER A 1 88 ? 67.200 -4.045 -82.643 1.00 31.02 88 SER A CA 1
ATOM 729 C C . SER A 1 88 ? 65.672 -4.134 -82.873 1.00 31.02 88 SER A C 1
ATOM 731 O O . SER A 1 88 ? 65.115 -5.214 -82.940 1.00 31.02 88 SER A O 1
ATOM 733 N N . THR A 1 89 ? 64.858 -3.098 -83.078 1.00 29.00 89 THR A N 1
ATOM 734 C CA . THR A 1 89 ? 64.850 -1.637 -82.895 1.00 29.00 89 THR A CA 1
ATOM 735 C C . THR A 1 89 ? 63.417 -1.200 -83.275 1.00 29.00 89 THR A C 1
ATOM 737 O O . THR A 1 89 ? 62.840 -1.757 -84.200 1.00 29.00 89 THR A O 1
ATOM 740 N N . SER A 1 90 ? 62.886 -0.194 -82.569 1.00 33.06 90 SER A N 1
ATOM 741 C CA . SER A 1 90 ? 61.839 0.781 -82.954 1.00 33.06 90 SER A CA 1
ATOM 742 C C . SER A 1 90 ? 60.387 0.387 -83.316 1.00 33.06 90 SER A C 1
ATOM 744 O O . SER A 1 90 ? 60.121 -0.312 -84.284 1.00 33.06 90 SER A O 1
ATOM 746 N N . GLN A 1 91 ? 59.499 1.154 -82.664 1.00 30.47 91 GLN A N 1
ATOM 747 C CA . GLN A 1 91 ? 58.330 1.888 -83.187 1.00 30.47 91 GLN A CA 1
ATOM 748 C C . GLN A 1 91 ? 56.913 1.292 -83.110 1.00 30.47 91 GLN A C 1
ATOM 750 O O . GLN A 1 91 ? 56.652 0.121 -83.343 1.00 30.47 91 GLN A O 1
ATOM 755 N N . ALA A 1 92 ? 56.021 2.206 -82.718 1.00 32.06 92 ALA A N 1
ATOM 756 C CA . ALA A 1 92 ? 54.618 2.086 -82.350 1.00 32.06 92 ALA A CA 1
ATOM 757 C C . ALA A 1 92 ? 53.656 1.959 -83.545 1.00 32.06 92 ALA A C 1
ATOM 759 O O . ALA A 1 92 ? 53.989 2.423 -84.631 1.00 32.06 92 ALA A O 1
ATOM 760 N N . THR A 1 93 ? 52.443 1.433 -83.310 1.00 30.44 93 THR A N 1
ATOM 761 C CA . THR A 1 93 ? 51.117 2.103 -83.453 1.00 30.44 93 THR A CA 1
ATOM 762 C C . THR A 1 93 ? 49.958 1.105 -83.677 1.00 30.44 93 THR A C 1
ATOM 764 O O . THR A 1 93 ? 50.028 0.231 -84.529 1.00 30.44 93 THR A O 1
ATOM 767 N N . ASP A 1 94 ? 48.924 1.275 -82.843 1.00 31.64 94 ASP A N 1
ATOM 768 C CA . ASP A 1 94 ? 47.463 1.277 -83.059 1.00 31.64 94 ASP A CA 1
ATOM 769 C C . ASP A 1 94 ? 46.620 0.120 -83.667 1.00 31.64 94 ASP A C 1
ATOM 771 O O . ASP A 1 94 ? 46.839 -0.372 -84.768 1.00 31.64 94 ASP A O 1
ATOM 775 N N . ASN A 1 95 ? 45.493 -0.091 -82.954 1.00 30.94 95 ASN A N 1
ATOM 776 C CA . ASN A 1 95 ? 44.107 -0.402 -83.373 1.00 30.94 95 ASN A CA 1
ATOM 777 C C . ASN A 1 95 ? 43.539 -1.850 -83.416 1.00 30.94 95 ASN A C 1
ATOM 779 O O . ASN A 1 95 ? 43.694 -2.582 -84.382 1.00 30.94 95 ASN A O 1
ATOM 783 N N . ASN A 1 96 ? 42.728 -2.127 -82.373 1.00 35.22 96 ASN A N 1
ATOM 784 C CA . ASN A 1 96 ? 41.327 -2.617 -82.300 1.00 35.22 96 ASN A CA 1
ATOM 785 C C . ASN A 1 96 ? 40.809 -3.896 -83.003 1.00 35.22 96 ASN A C 1
ATOM 787 O O . ASN A 1 96 ? 41.044 -4.110 -84.187 1.00 35.22 96 ASN A O 1
ATOM 791 N N . THR A 1 97 ? 39.918 -4.594 -82.255 1.00 29.95 97 THR A N 1
ATOM 792 C CA . THR A 1 97 ? 38.743 -5.470 -82.594 1.00 29.95 97 THR A CA 1
ATOM 793 C C . THR A 1 97 ? 38.815 -6.776 -81.768 1.00 29.95 97 THR A C 1
ATOM 795 O O . THR A 1 97 ? 39.858 -7.412 -81.802 1.00 29.95 97 THR A O 1
ATOM 798 N N . GLY A 1 98 ? 37.850 -7.310 -80.998 1.00 30.73 98 GLY A N 1
ATOM 799 C CA . GLY A 1 98 ? 36.455 -7.042 -80.604 1.00 30.73 98 GLY A CA 1
ATOM 800 C C . GLY A 1 98 ? 35.900 -8.299 -79.859 1.00 30.73 98 GLY A C 1
ATOM 801 O O . GLY A 1 98 ? 36.431 -9.381 -80.085 1.00 30.73 98 GLY A O 1
ATOM 802 N N . GLU A 1 99 ? 34.850 -8.135 -79.023 1.00 34.12 99 GLU A N 1
ATOM 803 C CA . GLU A 1 99 ? 33.874 -9.158 -78.507 1.00 34.12 99 GLU A CA 1
ATOM 804 C C . GLU A 1 99 ? 34.344 -10.213 -77.452 1.00 34.12 99 GLU A C 1
ATOM 806 O O . GLU A 1 99 ? 35.459 -10.703 -77.535 1.00 34.12 99 GLU A O 1
ATOM 811 N N . ALA A 1 100 ? 33.610 -10.677 -76.413 1.00 34.97 100 ALA A N 1
ATOM 812 C CA . ALA A 1 100 ? 32.249 -10.494 -75.862 1.00 34.97 100 ALA A CA 1
ATOM 813 C C . ALA A 1 100 ? 32.139 -11.064 -74.400 1.00 34.97 100 ALA A C 1
ATOM 815 O O . ALA A 1 100 ? 32.827 -12.030 -74.091 1.00 34.97 100 ALA A O 1
ATOM 816 N N . VAL A 1 101 ? 31.303 -10.428 -73.539 1.00 39.41 101 VAL A N 1
ATOM 817 C CA . VAL A 1 101 ? 30.185 -10.942 -72.663 1.00 39.41 101 VAL A CA 1
ATOM 818 C C . VAL A 1 101 ? 30.421 -12.270 -71.872 1.00 39.41 101 VAL A C 1
ATOM 820 O 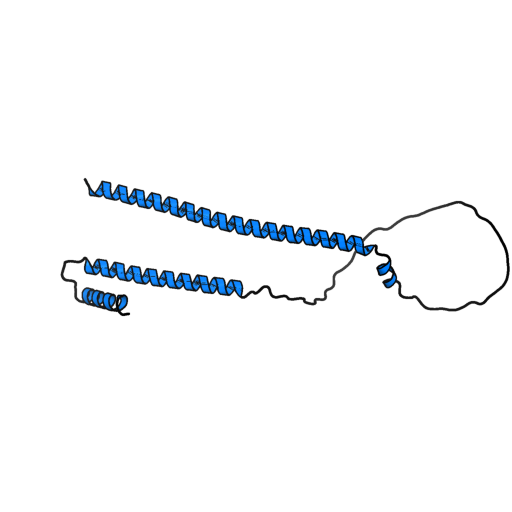O . VAL A 1 101 ? 30.932 -13.221 -72.434 1.00 39.41 101 VAL A O 1
ATOM 823 N N . GLU A 1 102 ? 30.121 -12.515 -70.582 1.00 38.34 102 GLU A N 1
ATOM 824 C CA . GLU A 1 102 ? 28.985 -12.235 -69.673 1.00 38.34 102 GLU A CA 1
ATOM 825 C C . GLU A 1 102 ? 29.309 -12.808 -68.264 1.00 38.34 102 GLU A C 1
ATOM 827 O O . GLU A 1 102 ? 30.237 -13.606 -68.130 1.00 38.34 102 GLU A O 1
ATOM 832 N N . GLY A 1 103 ? 28.461 -12.556 -67.255 1.00 31.41 103 GLY A N 1
ATOM 833 C CA . GLY A 1 103 ? 28.166 -13.600 -66.255 1.00 31.41 103 GLY A CA 1
ATOM 834 C C . GLY A 1 103 ? 28.299 -13.232 -64.775 1.00 31.41 103 GLY A C 1
ATOM 835 O O . GLY A 1 103 ? 29.251 -13.611 -64.101 1.00 31.41 103 GLY A O 1
ATOM 836 N N . THR A 1 104 ? 27.286 -12.534 -64.275 1.00 41.12 104 THR A N 1
ATOM 837 C CA . THR A 1 104 ? 26.985 -12.129 -62.893 1.00 41.12 104 THR A CA 1
ATOM 838 C C . THR A 1 104 ? 26.728 -13.261 -61.874 1.00 41.12 104 THR A C 1
ATOM 840 O O . THR A 1 104 ? 26.114 -14.274 -62.185 1.00 41.12 104 THR A O 1
ATOM 843 N N . ASP A 1 105 ? 27.110 -12.960 -60.623 1.00 47.19 105 ASP A N 1
ATOM 844 C CA . ASP A 1 105 ? 26.413 -13.160 -59.331 1.00 47.19 105 ASP A CA 1
ATOM 845 C C . ASP A 1 105 ? 25.946 -14.544 -58.790 1.00 47.19 105 ASP A C 1
ATOM 847 O O . ASP A 1 105 ? 24.898 -15.057 -59.160 1.00 47.19 105 ASP A O 1
ATOM 851 N N . ARG A 1 106 ? 26.614 -14.926 -57.671 1.00 39.66 106 ARG A N 1
ATOM 852 C CA . ARG A 1 106 ? 26.105 -15.439 -56.354 1.00 39.66 106 ARG A CA 1
ATOM 853 C C . ARG A 1 106 ? 25.430 -16.839 -56.261 1.00 39.66 106 ARG A C 1
ATOM 855 O O . ARG A 1 106 ? 24.881 -17.334 -57.229 1.00 39.66 106 ARG A O 1
ATOM 862 N N . PRO A 1 107 ? 25.237 -17.412 -55.042 1.00 68.50 107 PRO A N 1
ATOM 863 C CA . PRO A 1 107 ? 26.157 -17.718 -53.920 1.00 68.50 107 PRO A CA 1
ATOM 864 C C . PRO A 1 107 ? 25.955 -19.180 -53.398 1.00 68.50 107 PRO A C 1
ATOM 866 O O . PRO A 1 107 ? 24.929 -19.792 -53.690 1.00 68.50 107 PRO A O 1
ATOM 869 N N . PRO A 1 108 ? 26.859 -19.786 -52.594 1.00 38.44 108 PRO A N 1
ATOM 870 C CA . PRO A 1 108 ? 26.319 -20.684 -51.550 1.00 38.44 108 PRO A CA 1
ATOM 871 C C . PRO A 1 108 ? 27.103 -20.795 -50.222 1.00 38.44 108 PRO A C 1
ATOM 873 O O . PRO A 1 108 ? 28.295 -21.085 -50.181 1.00 38.44 108 PRO A O 1
ATOM 876 N N . SER A 1 109 ? 26.315 -20.751 -49.142 1.00 28.92 109 SER A N 1
ATOM 877 C CA . SER A 1 109 ? 26.340 -21.718 -48.028 1.00 28.92 109 SER A CA 1
ATOM 878 C C . SER A 1 109 ? 27.338 -21.555 -46.872 1.00 28.92 109 SER A C 1
ATOM 880 O O . SER A 1 109 ? 28.466 -22.032 -46.885 1.00 28.92 109 SER A O 1
ATOM 882 N N . VAL A 1 110 ? 26.800 -20.990 -45.784 1.00 47.25 110 VAL A N 1
ATOM 883 C CA . VAL A 1 110 ? 26.755 -21.547 -44.414 1.00 47.25 110 VAL A CA 1
ATOM 884 C C . VAL A 1 110 ? 27.791 -22.635 -44.072 1.00 47.25 110 VAL A C 1
ATOM 886 O O . VAL A 1 110 ? 27.619 -23.793 -44.450 1.00 47.25 110 VAL A O 1
ATOM 889 N N . LYS A 1 111 ? 28.732 -22.331 -43.163 1.00 37.91 111 LYS A N 1
ATOM 890 C CA . LYS A 1 111 ? 29.034 -23.224 -42.026 1.00 37.91 111 LYS A CA 1
ATOM 891 C C . LYS A 1 111 ? 29.779 -22.529 -40.886 1.00 37.91 111 LYS A C 1
ATOM 893 O O . LYS A 1 111 ? 30.582 -21.625 -41.073 1.00 37.91 111 LYS A O 1
ATOM 898 N N . ALA A 1 112 ? 29.413 -22.968 -39.688 1.00 48.00 112 ALA A N 1
ATOM 899 C CA . ALA A 1 112 ? 29.738 -22.412 -38.386 1.00 48.00 112 ALA A CA 1
ATOM 900 C C . ALA A 1 112 ? 31.210 -22.577 -37.975 1.00 48.00 112 ALA A C 1
ATOM 902 O O . ALA A 1 112 ? 31.804 -23.605 -38.269 1.00 48.00 112 ALA A O 1
ATOM 903 N N . ALA A 1 113 ? 31.718 -21.654 -37.148 1.00 38.12 113 ALA A N 1
ATOM 904 C CA . ALA A 1 113 ? 32.472 -21.986 -35.929 1.00 38.12 113 ALA A CA 1
ATOM 905 C C . ALA A 1 113 ? 32.760 -20.737 -35.068 1.00 38.12 113 ALA A C 1
ATOM 907 O O . ALA A 1 113 ? 33.622 -19.912 -35.336 1.00 38.12 113 ALA A O 1
ATOM 908 N N . LYS A 1 114 ? 31.993 -20.659 -33.983 1.00 49.88 114 LYS A N 1
ATOM 909 C CA . LYS A 1 114 ? 32.217 -20.014 -32.679 1.00 49.88 114 LYS A CA 1
ATOM 910 C C . LYS A 1 114 ? 33.680 -19.720 -32.281 1.00 49.88 114 LYS A C 1
ATOM 912 O O . LYS A 1 114 ? 34.486 -20.641 -32.237 1.00 49.88 114 LYS A O 1
ATOM 917 N N . ARG A 1 115 ? 33.922 -18.521 -31.720 1.00 39.16 115 ARG A N 1
ATOM 918 C CA . ARG A 1 115 ? 34.589 -18.294 -30.406 1.00 39.16 115 ARG A CA 1
ATOM 919 C C . ARG A 1 115 ? 34.443 -16.823 -29.978 1.00 39.16 115 ARG A C 1
ATOM 921 O O . ARG A 1 115 ? 34.967 -15.923 -30.606 1.00 39.16 115 ARG A O 1
ATOM 928 N N . ARG A 1 116 ? 33.490 -16.553 -29.077 1.00 52.81 116 ARG A N 1
ATOM 929 C CA . ARG A 1 116 ? 33.695 -16.162 -27.663 1.00 52.81 116 ARG A CA 1
ATOM 930 C C . ARG A 1 116 ? 34.601 -14.939 -27.456 1.00 52.81 116 ARG A C 1
ATOM 932 O O . ARG A 1 116 ? 35.812 -15.069 -27.396 1.00 52.81 116 ARG A O 1
ATOM 939 N N . GLY A 1 117 ? 33.953 -13.818 -27.145 1.00 42.22 117 GLY A N 1
ATOM 940 C CA . GLY A 1 117 ? 34.495 -12.727 -26.339 1.00 42.22 117 GLY A CA 1
ATOM 941 C C . GLY A 1 117 ? 33.402 -12.237 -25.392 1.00 42.22 117 GLY A C 1
ATOM 942 O O . GLY A 1 117 ? 32.715 -11.267 -25.686 1.00 42.22 117 GLY A O 1
ATOM 943 N N . LYS A 1 118 ? 33.169 -12.979 -24.302 1.00 52.47 118 LYS A N 1
ATOM 944 C CA . LYS A 1 118 ? 32.290 -12.542 -23.211 1.00 52.47 118 LYS A CA 1
ATOM 945 C C . LYS A 1 118 ? 32.970 -11.369 -22.498 1.00 52.47 118 LYS A C 1
ATOM 947 O O . LYS A 1 118 ? 34.067 -11.545 -21.980 1.00 52.47 118 LYS A O 1
ATOM 952 N N . LYS A 1 119 ? 32.278 -10.239 -22.378 1.00 55.41 119 LYS A N 1
ATOM 953 C CA . LYS A 1 119 ? 32.304 -9.457 -21.139 1.00 55.41 119 LYS A CA 1
ATOM 954 C C . LYS A 1 119 ? 30.913 -9.591 -20.517 1.00 55.41 119 LYS A C 1
ATOM 956 O O . LYS A 1 119 ? 29.938 -9.393 -21.244 1.00 55.41 119 LYS A O 1
ATOM 961 N N . PRO A 1 120 ? 30.797 -10.021 -19.252 1.00 45.44 120 PRO A N 1
ATOM 962 C CA . PRO A 1 120 ? 29.505 -10.158 -18.607 1.00 45.44 120 PRO A CA 1
ATOM 963 C C . PRO A 1 120 ? 28.964 -8.752 -18.349 1.00 45.44 120 PRO A C 1
ATOM 965 O O . PRO A 1 120 ? 29.559 -7.978 -17.606 1.00 45.44 120 PRO A O 1
ATOM 968 N N . MET A 1 121 ? 27.848 -8.414 -18.990 1.00 48.62 121 MET A N 1
ATOM 969 C CA . MET A 1 121 ? 26.921 -7.478 -18.371 1.00 48.62 121 MET A CA 1
ATOM 970 C C . MET A 1 121 ? 26.422 -8.204 -17.125 1.00 48.62 121 MET A C 1
ATOM 972 O O . MET A 1 121 ? 25.931 -9.326 -17.219 1.00 48.62 121 MET A O 1
ATOM 976 N N . GLU A 1 122 ? 26.681 -7.608 -15.976 1.00 50.88 122 GLU A N 1
ATOM 977 C CA . GLU A 1 122 ? 26.432 -8.135 -14.644 1.00 50.88 122 GLU A CA 1
ATOM 978 C C . GLU A 1 122 ? 24.943 -8.479 -14.460 1.00 50.88 122 GLU A C 1
ATOM 980 O O . GLU A 1 122 ? 24.128 -7.647 -14.068 1.00 50.88 122 GLU A O 1
ATOM 985 N N . GLU A 1 123 ? 24.584 -9.734 -14.750 1.00 51.25 123 GLU A N 1
ATOM 986 C CA . GLU A 1 123 ? 23.266 -10.337 -14.484 1.00 51.25 123 GLU A CA 1
ATOM 987 C C . GLU A 1 123 ? 22.870 -10.254 -12.991 1.00 51.25 123 GLU A C 1
ATOM 989 O O . GLU A 1 123 ? 21.709 -10.458 -12.647 1.00 51.25 123 GLU A O 1
ATOM 994 N N . GLY A 1 124 ? 23.801 -9.880 -12.102 1.00 53.56 124 GLY A N 1
ATOM 995 C CA . GLY A 1 124 ? 23.565 -9.678 -10.670 1.00 53.56 124 GLY A CA 1
ATOM 996 C C . GLY A 1 124 ? 22.813 -8.393 -10.309 1.00 53.56 124 GLY A C 1
ATOM 997 O O . GLY A 1 124 ? 22.154 -8.350 -9.275 1.00 53.56 124 GLY A O 1
ATOM 998 N N . LYS A 1 125 ? 22.830 -7.356 -11.158 1.00 58.09 125 LYS A N 1
ATOM 999 C CA . LYS A 1 125 ? 22.217 -6.064 -10.802 1.00 58.09 125 LYS A CA 1
ATOM 1000 C C . LYS A 1 125 ? 20.685 -6.116 -10.794 1.00 58.09 125 LYS A C 1
ATOM 1002 O O . LYS A 1 125 ? 20.056 -5.491 -9.949 1.00 58.09 125 LYS A O 1
ATOM 1007 N N . GLY A 1 126 ? 20.095 -6.930 -11.672 1.00 59.62 126 GLY A N 1
ATOM 1008 C CA . GLY A 1 126 ? 18.650 -7.169 -11.689 1.00 59.62 126 GLY A CA 1
ATOM 1009 C C . GLY A 1 126 ? 18.169 -7.972 -10.479 1.00 59.62 126 GLY A C 1
ATOM 1010 O O . GLY A 1 126 ? 17.150 -7.626 -9.892 1.00 59.62 126 GLY A O 1
ATOM 1011 N N . LEU A 1 127 ? 18.917 -9.000 -10.062 1.00 65.62 127 LEU A N 1
ATOM 1012 C CA . LEU A 1 127 ? 18.570 -9.804 -8.883 1.00 65.62 127 LEU A CA 1
ATOM 1013 C C . LEU A 1 127 ? 18.634 -8.974 -7.598 1.00 65.62 127 LEU A C 1
ATOM 1015 O O . LEU A 1 127 ? 17.684 -9.003 -6.824 1.00 65.62 127 LEU A O 1
ATOM 1019 N N . CYS A 1 128 ? 19.679 -8.157 -7.425 1.00 73.44 128 CYS A N 1
ATOM 1020 C CA . CYS A 1 128 ? 19.773 -7.231 -6.294 1.00 73.44 128 CYS A CA 1
ATOM 1021 C C . CYS A 1 128 ? 18.616 -6.214 -6.261 1.00 73.44 128 CYS A C 1
ATOM 1023 O O . CYS A 1 128 ? 18.126 -5.871 -5.188 1.00 73.44 128 CYS A O 1
ATOM 1025 N N . GLU A 1 129 ? 18.147 -5.741 -7.420 1.00 81.50 129 GLU A N 1
ATOM 1026 C CA . GLU A 1 129 ? 16.992 -4.836 -7.506 1.00 81.50 129 GLU A CA 1
ATOM 1027 C C . GLU A 1 129 ? 15.669 -5.536 -7.132 1.00 81.50 129 GLU A C 1
ATOM 1029 O O . GLU A 1 129 ? 14.819 -4.928 -6.476 1.00 81.50 129 GLU A O 1
ATOM 1034 N N . PHE A 1 130 ? 15.495 -6.816 -7.487 1.00 84.69 130 PHE A N 1
ATOM 1035 C CA . PHE A 1 130 ? 14.335 -7.613 -7.066 1.00 84.69 130 PHE A CA 1
ATOM 1036 C C . PHE A 1 130 ? 14.367 -7.959 -5.575 1.00 84.69 130 PHE A C 1
ATOM 1038 O O . PHE A 1 130 ? 13.341 -7.825 -4.912 1.00 84.69 130 PHE A O 1
ATOM 1045 N N . GLU A 1 131 ? 15.528 -8.343 -5.042 1.00 91.62 131 GLU A N 1
ATOM 1046 C CA . GLU A 1 131 ? 15.748 -8.605 -3.612 1.00 91.62 131 GLU A CA 1
ATOM 1047 C C . GLU A 1 131 ? 15.390 -7.368 -2.772 1.00 91.62 131 GLU A C 1
ATOM 1049 O O . GLU A 1 131 ? 14.645 -7.450 -1.791 1.00 91.62 131 GLU A O 1
ATOM 1054 N N . LEU A 1 132 ? 15.842 -6.187 -3.212 1.00 92.38 132 LEU A N 1
ATOM 1055 C CA . LEU A 1 132 ? 15.525 -4.913 -2.573 1.00 92.38 132 LEU A CA 1
ATOM 1056 C C . LEU A 1 132 ? 14.022 -4.613 -2.628 1.00 92.38 132 LEU A C 1
ATOM 1058 O O . LEU A 1 132 ? 13.422 -4.236 -1.622 1.00 92.38 132 LEU A O 1
ATOM 1062 N N . MET A 1 133 ? 13.391 -4.801 -3.790 1.00 91.62 133 MET A N 1
ATOM 1063 C CA . MET A 1 133 ? 11.954 -4.570 -3.952 1.00 91.62 133 MET A CA 1
ATOM 1064 C C . MET A 1 133 ? 11.117 -5.521 -3.089 1.00 91.62 133 MET A C 1
ATOM 1066 O O . MET A 1 133 ? 10.124 -5.099 -2.495 1.00 91.62 133 MET A O 1
ATOM 1070 N N . TRP A 1 134 ? 11.517 -6.789 -3.003 1.00 93.38 134 TRP A N 1
ATOM 1071 C CA . TRP A 1 134 ? 10.874 -7.787 -2.157 1.00 93.38 134 TRP A CA 1
ATOM 1072 C C . TRP A 1 134 ? 11.014 -7.448 -0.672 1.00 93.38 134 TRP A C 1
ATOM 1074 O O . TRP A 1 134 ? 10.025 -7.495 0.057 1.00 93.38 134 TRP A O 1
ATOM 1084 N N . SER A 1 135 ? 12.201 -7.014 -0.247 1.00 94.12 135 SER A N 1
ATOM 1085 C CA . SER A 1 135 ? 12.465 -6.590 1.133 1.00 94.12 135 SER A CA 1
ATOM 1086 C C . SER A 1 135 ? 11.589 -5.402 1.539 1.00 94.12 135 SER A C 1
ATOM 1088 O O . SER A 1 135 ? 10.918 -5.450 2.568 1.00 94.12 135 SER A O 1
ATOM 1090 N N . ILE A 1 136 ? 11.500 -4.375 0.684 1.00 95.06 136 ILE A N 1
ATOM 1091 C CA . ILE A 1 136 ? 10.606 -3.224 0.904 1.00 95.06 136 ILE A CA 1
ATOM 1092 C C . ILE A 1 136 ? 9.147 -3.688 0.981 1.00 95.06 136 ILE A C 1
ATOM 1094 O O . ILE A 1 136 ? 8.387 -3.251 1.844 1.00 95.06 136 ILE A O 1
ATOM 1098 N N . LYS A 1 137 ? 8.739 -4.605 0.094 1.00 95.50 137 LYS A N 1
ATOM 1099 C CA . LYS A 1 137 ? 7.373 -5.133 0.080 1.00 95.50 137 LYS A CA 1
ATOM 1100 C C . LYS A 1 137 ? 7.038 -5.897 1.361 1.00 95.50 137 LYS A C 1
ATOM 1102 O O . LYS A 1 137 ? 5.923 -5.752 1.859 1.00 95.50 137 LYS A O 1
ATOM 1107 N N . GLN A 1 138 ? 7.968 -6.700 1.870 1.00 94.56 138 GLN A N 1
ATOM 1108 C CA . GLN A 1 138 ? 7.822 -7.389 3.148 1.00 94.56 138 GLN A CA 1
ATOM 1109 C C . GLN A 1 138 ? 7.671 -6.394 4.297 1.00 94.56 138 GLN A C 1
ATOM 1111 O O . GLN A 1 138 ? 6.731 -6.516 5.078 1.00 94.56 138 GLN A O 1
ATOM 1116 N N . GLU A 1 139 ? 8.527 -5.375 4.362 1.00 96.25 139 GLU A N 1
ATOM 1117 C CA . GLU A 1 139 ? 8.459 -4.358 5.411 1.00 96.25 139 GLU A CA 1
ATOM 1118 C C . GLU A 1 139 ? 7.116 -3.607 5.395 1.00 96.25 139 GLU A C 1
ATOM 1120 O O . GLU A 1 139 ? 6.493 -3.409 6.440 1.00 96.25 139 GLU A O 1
ATOM 1125 N N . ASP A 1 140 ? 6.618 -3.248 4.210 1.00 95.25 140 ASP A N 1
ATOM 1126 C CA . ASP A 1 140 ? 5.304 -2.623 4.039 1.00 95.25 140 ASP A CA 1
ATOM 1127 C C . ASP A 1 140 ? 4.156 -3.521 4.521 1.00 95.25 140 ASP A C 1
ATOM 1129 O O . ASP A 1 140 ? 3.186 -3.031 5.107 1.00 95.25 140 ASP A O 1
ATOM 1133 N N . LEU A 1 141 ? 4.234 -4.830 4.264 1.00 94.31 141 LEU A N 1
ATOM 1134 C CA . LEU A 1 141 ? 3.235 -5.789 4.739 1.00 94.31 141 LEU A CA 1
ATOM 1135 C C . LEU A 1 141 ? 3.266 -5.900 6.266 1.00 94.31 141 LEU A C 1
ATOM 1137 O O . LEU A 1 141 ? 2.210 -5.787 6.889 1.00 94.31 141 LEU A O 1
ATOM 1141 N N . SER A 1 142 ? 4.452 -5.999 6.866 1.00 94.00 142 SER A N 1
ATOM 1142 C CA . SER A 1 142 ? 4.623 -6.030 8.323 1.00 94.00 142 SER A CA 1
ATOM 1143 C C . SER A 1 142 ? 4.106 -4.750 8.987 1.00 94.00 142 SER A C 1
ATOM 1145 O O . SER A 1 142 ? 3.390 -4.800 9.988 1.00 94.00 142 SER A O 1
ATOM 1147 N N . LYS A 1 143 ? 4.385 -3.577 8.401 1.00 94.81 143 LYS A N 1
ATOM 1148 C CA . LYS A 1 143 ? 3.845 -2.293 8.878 1.00 94.81 143 LYS A CA 1
ATOM 1149 C C . LYS A 1 143 ? 2.318 -2.255 8.796 1.00 94.81 143 LYS A C 1
ATOM 1151 O O . LYS A 1 143 ? 1.675 -1.798 9.739 1.00 94.81 143 LYS A O 1
ATOM 1156 N N . LYS A 1 144 ? 1.718 -2.754 7.709 1.00 95.38 144 LYS A N 1
ATOM 1157 C CA . LYS A 1 144 ? 0.251 -2.842 7.568 1.00 95.38 144 LYS A CA 1
ATOM 1158 C C . LYS A 1 144 ? -0.384 -3.788 8.581 1.00 95.38 144 LYS A C 1
ATOM 1160 O O . LYS A 1 144 ? -1.445 -3.468 9.118 1.00 95.38 144 LYS A O 1
ATOM 1165 N N . GLU A 1 145 ? 0.249 -4.924 8.856 1.00 95.38 145 GLU A N 1
ATOM 1166 C CA . GLU A 1 145 ? -0.201 -5.850 9.895 1.00 95.38 145 GLU A CA 1
ATOM 1167 C C . GLU A 1 145 ? -0.167 -5.174 11.272 1.00 95.38 145 GLU A C 1
ATOM 1169 O O . GLU A 1 145 ? -1.179 -5.155 11.975 1.00 95.38 145 GLU A O 1
ATOM 1174 N N . ARG A 1 146 ? 0.950 -4.516 11.614 1.00 96.06 146 ARG A N 1
ATOM 1175 C CA . ARG A 1 146 ? 1.088 -3.754 12.864 1.00 96.06 146 ARG A CA 1
ATOM 1176 C C . ARG A 1 146 ? 0.020 -2.663 12.990 1.00 96.06 146 ARG A C 1
ATOM 1178 O O . ARG A 1 146 ? -0.610 -2.551 14.037 1.00 96.06 146 ARG A O 1
ATOM 1185 N N . LEU A 1 147 ? -0.234 -1.892 11.931 1.00 95.31 147 LEU A N 1
ATOM 1186 C CA . LEU A 1 147 ? -1.297 -0.877 11.915 1.00 95.31 147 LEU A CA 1
ATOM 1187 C C . LEU A 1 147 ? -2.692 -1.489 12.100 1.00 95.31 147 LEU A C 1
ATOM 1189 O O . LEU A 1 147 ? -3.531 -0.911 12.787 1.00 95.31 147 LEU A O 1
ATOM 1193 N N . SER A 1 148 ? -2.940 -2.670 11.532 1.00 96.69 148 SER A N 1
ATOM 1194 C CA . SER A 1 148 ? -4.213 -3.383 11.698 1.00 96.69 148 SER A CA 1
ATOM 1195 C C . SER A 1 148 ? -4.423 -3.836 13.146 1.00 96.69 148 SER A C 1
ATOM 1197 O O . SER A 1 148 ? -5.528 -3.700 13.674 1.00 96.69 148 SER A O 1
ATOM 1199 N N . LYS A 1 149 ? -3.357 -4.312 13.807 1.00 96.06 149 LYS A N 1
ATOM 1200 C CA . LYS A 1 149 ? -3.350 -4.664 15.236 1.00 96.06 149 LYS A CA 1
ATOM 1201 C C . LYS A 1 149 ? -3.597 -3.442 16.125 1.00 96.06 149 LYS A C 1
ATOM 1203 O O . LYS A 1 149 ? -4.448 -3.511 17.006 1.00 96.06 149 LYS A O 1
ATOM 1208 N N . ILE A 1 150 ? -2.940 -2.312 15.845 1.00 96.62 150 ILE A N 1
ATOM 1209 C CA . ILE A 1 150 ? -3.178 -1.037 16.548 1.00 96.62 150 ILE A CA 1
ATOM 1210 C C . ILE A 1 150 ? -4.640 -0.605 16.392 1.00 96.62 150 ILE A C 1
ATOM 1212 O O . ILE A 1 150 ? -5.312 -0.349 17.383 1.00 96.62 150 ILE A O 1
ATOM 1216 N N . GLY A 1 151 ? -5.177 -0.620 15.169 1.00 96.69 151 GLY A N 1
ATOM 1217 C CA . GLY A 1 151 ? -6.572 -0.248 14.937 1.00 96.69 151 GLY A CA 1
ATOM 1218 C C . GLY A 1 151 ? -7.578 -1.189 15.613 1.00 96.69 151 GLY A C 1
ATOM 1219 O O . GLY A 1 151 ? -8.670 -0.761 15.982 1.00 96.69 151 GLY A O 1
ATOM 1220 N N . LEU A 1 152 ? -7.246 -2.474 15.783 1.00 96.00 152 LEU A N 1
ATOM 1221 C CA . LEU A 1 152 ? -8.050 -3.399 16.586 1.00 96.00 152 LEU A CA 1
ATOM 1222 C C . LEU A 1 152 ? -7.986 -3.050 18.075 1.00 96.00 152 LEU A C 1
ATOM 1224 O O . LEU A 1 152 ? -9.029 -3.017 18.727 1.00 96.00 152 LEU A O 1
ATOM 1228 N N . LEU A 1 153 ? -6.793 -2.753 18.588 1.00 95.94 153 LEU A N 1
ATOM 1229 C CA . LEU A 1 153 ? -6.595 -2.336 19.970 1.00 95.94 153 LEU A CA 1
ATOM 1230 C C . LEU A 1 153 ? -7.352 -1.036 20.283 1.00 95.94 153 LEU A C 1
ATOM 1232 O O . LEU A 1 153 ? -8.039 -0.982 21.298 1.00 95.94 153 LEU A O 1
ATOM 1236 N N . ASP A 1 154 ? -7.320 -0.043 19.392 1.00 96.00 154 ASP A N 1
ATOM 1237 C CA . ASP A 1 154 ? -8.073 1.210 19.543 1.00 96.00 154 ASP A CA 1
ATOM 1238 C C . ASP A 1 154 ? -9.581 0.955 19.661 1.00 96.00 154 ASP A C 1
ATOM 1240 O O . ASP A 1 154 ? -10.251 1.519 20.526 1.00 96.00 154 ASP A O 1
ATOM 1244 N N . ARG A 1 155 ? -10.127 0.048 18.837 1.00 94.75 155 ARG A N 1
ATOM 1245 C CA . ARG A 1 155 ? -11.544 -0.346 18.921 1.00 94.75 155 ARG A CA 1
ATOM 1246 C C . ARG A 1 155 ? -11.875 -1.042 20.238 1.00 94.75 155 ARG A C 1
ATOM 1248 O O . ARG A 1 155 ? -12.949 -0.806 20.781 1.00 94.75 155 ARG A O 1
ATOM 1255 N N . LEU A 1 156 ? -10.980 -1.890 20.747 1.00 93.88 156 LEU A N 1
ATOM 1256 C CA . LEU A 1 156 ? -11.150 -2.546 22.048 1.00 93.88 156 LEU A CA 1
ATOM 1257 C C . LEU A 1 156 ? -11.035 -1.550 23.210 1.00 93.88 156 LEU A C 1
ATOM 1259 O O . LEU A 1 156 ? -11.728 -1.696 24.210 1.00 93.88 156 LEU A O 1
ATOM 1263 N N . LEU A 1 157 ? -10.179 -0.533 23.086 1.00 91.75 157 LEU A N 1
ATOM 1264 C CA . LEU A 1 157 ? -10.024 0.538 24.072 1.00 91.75 157 LEU A CA 1
ATOM 1265 C C . LEU A 1 157 ? -11.221 1.495 24.097 1.00 91.75 157 LEU A C 1
ATOM 1267 O O . LEU A 1 157 ? -11.535 2.028 25.155 1.00 91.75 157 LEU A O 1
ATOM 1271 N N . ALA A 1 158 ? -11.889 1.700 22.961 1.00 94.38 158 ALA A N 1
ATOM 1272 C CA . ALA A 1 158 ? -13.043 2.589 22.846 1.00 94.38 158 ALA A CA 1
ATOM 1273 C C . ALA A 1 158 ? -14.338 2.023 23.460 1.00 94.38 158 ALA A C 1
ATOM 1275 O O . ALA A 1 158 ? -15.286 2.777 23.678 1.00 94.38 158 ALA A O 1
ATOM 1276 N N . LYS A 1 159 ? -14.407 0.713 23.726 1.00 91.62 159 LYS A N 1
ATOM 1277 C CA . LYS A 1 159 ? -15.558 0.092 24.393 1.00 91.62 159 LYS A CA 1
ATOM 1278 C C . LYS A 1 159 ? -15.566 0.484 25.878 1.00 91.62 159 LYS A C 1
ATOM 1280 O O . LYS A 1 159 ? -14.639 0.158 26.612 1.00 91.62 159 LYS A O 1
ATOM 1285 N N . THR A 1 160 ? -16.616 1.182 26.309 1.00 81.69 160 THR A N 1
ATOM 1286 C CA . THR A 1 160 ? -16.847 1.612 27.703 1.00 81.69 160 THR A CA 1
ATOM 1287 C C . THR A 1 160 ? -17.565 0.569 28.562 1.00 81.69 160 THR A C 1
ATOM 1289 O O . THR A 1 160 ? -17.593 0.705 29.783 1.00 81.69 160 THR A O 1
ATOM 1292 N N . GLU A 1 161 ? -18.153 -0.455 27.946 1.00 85.81 161 GLU A N 1
ATOM 1293 C CA . GLU A 1 161 ? -18.795 -1.570 28.649 1.00 85.81 161 GLU A CA 1
ATOM 1294 C C . GLU A 1 161 ? -17.757 -2.590 29.150 1.00 85.81 161 GLU A C 1
ATOM 1296 O O . GLU A 1 161 ? -16.690 -2.714 28.538 1.00 85.81 161 GLU A O 1
ATOM 1301 N N . PRO A 1 162 ? -18.051 -3.343 30.232 1.00 84.50 162 PRO A N 1
ATOM 1302 C CA . PRO A 1 162 ? -17.182 -4.419 30.697 1.00 84.50 162 PRO A CA 1
ATOM 1303 C C . PRO A 1 162 ? -16.917 -5.413 29.565 1.00 84.50 162 PRO A C 1
ATOM 1305 O O . PRO A 1 162 ? -17.841 -6.028 29.028 1.00 84.50 162 PRO A O 1
ATOM 1308 N N . LEU A 1 163 ? -15.648 -5.543 29.185 1.00 88.12 163 LEU A N 1
ATOM 1309 C CA . LEU A 1 163 ? -15.241 -6.468 28.140 1.00 88.12 163 LEU A CA 1
ATOM 1310 C C . LEU A 1 163 ? -15.386 -7.902 28.665 1.00 88.12 163 LEU A C 1
ATOM 1312 O O . LEU A 1 163 ? -15.020 -8.177 29.809 1.00 88.12 163 LEU A O 1
ATOM 1316 N N . PRO A 1 164 ? -15.884 -8.842 27.851 1.00 92.00 164 PRO A N 1
ATOM 1317 C CA . PRO A 1 164 ? -15.833 -10.245 28.217 1.00 92.00 164 PRO A CA 1
ATOM 1318 C C . PRO A 1 164 ? -14.370 -10.699 28.344 1.00 92.00 164 PRO A C 1
ATOM 1320 O O . PRO A 1 164 ? -13.483 -10.197 27.653 1.00 92.00 164 PRO A O 1
ATOM 1323 N N . GLU A 1 165 ? -14.119 -11.679 29.212 1.00 92.44 165 GLU A N 1
ATOM 1324 C CA . GLU A 1 165 ? -12.768 -12.075 29.645 1.00 92.44 165 GLU A CA 1
ATOM 1325 C C . GLU A 1 165 ? -11.813 -12.410 28.481 1.00 92.44 165 GLU A C 1
ATOM 1327 O O . GLU A 1 165 ? -10.630 -12.068 28.512 1.00 92.44 165 GLU A O 1
ATOM 1332 N N . TYR A 1 166 ? -12.334 -12.989 27.394 1.00 92.31 166 TYR A N 1
ATOM 1333 C CA . TYR A 1 166 ? -11.547 -13.283 26.192 1.00 92.31 166 TYR A CA 1
ATOM 1334 C C . TYR A 1 166 ? -11.110 -12.022 25.419 1.00 92.31 166 TYR A C 1
ATOM 1336 O O . TYR A 1 166 ? -10.016 -12.000 24.853 1.00 92.31 166 TYR A O 1
ATOM 1344 N N . GLU A 1 167 ? -11.922 -10.958 25.401 1.00 93.00 167 GLU A N 1
ATOM 1345 C CA . GLU A 1 167 ? -11.555 -9.677 24.782 1.00 93.00 167 GLU A CA 1
ATOM 1346 C C . GLU A 1 167 ? -10.537 -8.923 25.642 1.00 93.00 167 GLU A C 1
ATOM 1348 O O . GLU A 1 167 ? -9.620 -8.303 25.099 1.00 93.00 167 GLU A O 1
ATOM 1353 N N . GLU A 1 168 ? -10.637 -9.009 26.973 1.00 93.12 168 GLU A N 1
ATOM 1354 C CA . GLU A 1 168 ? -9.613 -8.461 27.868 1.00 93.12 168 GLU A CA 1
ATOM 1355 C C . GLU A 1 168 ? -8.266 -9.166 27.705 1.00 93.12 168 GLU A C 1
ATOM 1357 O O . GLU A 1 168 ? -7.226 -8.504 27.653 1.00 93.12 168 GLU A O 1
ATOM 1362 N N . ALA A 1 169 ? -8.273 -10.498 27.600 1.00 95.19 169 ALA A N 1
ATOM 1363 C CA . ALA A 1 169 ? -7.069 -11.280 27.343 1.00 95.19 169 ALA A CA 1
ATOM 1364 C C . ALA A 1 169 ? -6.427 -10.887 26.002 1.00 95.19 169 ALA A C 1
ATOM 1366 O O . ALA A 1 169 ? -5.224 -10.625 25.950 1.00 95.19 169 ALA A O 1
ATOM 1367 N N . LEU A 1 170 ? -7.231 -10.754 24.938 1.00 94.94 170 LEU A N 1
ATOM 1368 C CA . LEU A 1 170 ? -6.763 -10.290 23.630 1.00 94.94 170 LEU A CA 1
ATOM 1369 C C . LEU A 1 170 ? -6.192 -8.867 23.696 1.00 94.94 170 LEU A C 1
ATOM 1371 O O . LEU A 1 170 ? -5.127 -8.602 23.143 1.00 94.94 170 LEU A O 1
ATOM 1375 N N . LYS A 1 171 ? -6.866 -7.952 24.397 1.00 95.12 171 LYS A N 1
ATOM 1376 C CA . LYS A 1 171 ? -6.399 -6.576 24.606 1.00 95.12 171 LYS A CA 1
ATOM 1377 C C . LYS A 1 171 ? -5.039 -6.550 25.303 1.00 95.12 171 LYS A C 1
ATOM 1379 O O . LYS A 1 171 ? -4.139 -5.857 24.836 1.00 95.12 171 LYS A O 1
ATOM 1384 N N . LYS A 1 172 ? -4.868 -7.319 26.384 1.00 95.56 172 LYS A N 1
ATOM 1385 C CA . LYS A 1 172 ? -3.586 -7.446 27.099 1.00 95.56 172 LYS A CA 1
ATOM 1386 C C . LYS A 1 172 ? -2.496 -8.012 26.185 1.00 95.56 172 LYS A C 1
ATOM 1388 O O . LYS A 1 172 ? -1.424 -7.423 26.111 1.00 95.56 172 LYS A O 1
ATOM 1393 N N . ALA A 1 173 ? -2.792 -9.077 25.438 1.00 96.31 173 ALA A N 1
ATOM 1394 C CA . ALA A 1 173 ? -1.850 -9.685 24.499 1.00 96.31 173 ALA A CA 1
ATOM 1395 C C . ALA A 1 173 ? -1.395 -8.703 23.406 1.00 96.31 173 ALA A C 1
ATOM 1397 O O . ALA A 1 173 ? -0.199 -8.586 23.159 1.00 96.31 173 ALA A O 1
ATOM 1398 N N . LEU A 1 174 ? -2.323 -7.946 22.807 1.00 95.94 174 LEU A N 1
ATOM 1399 C CA . LEU A 1 174 ? -2.005 -6.930 21.797 1.00 95.94 174 LEU A CA 1
ATOM 1400 C C . LEU A 1 174 ? -1.155 -5.789 22.366 1.00 95.94 174 LEU A C 1
ATOM 1402 O O . LEU A 1 174 ? -0.257 -5.307 21.682 1.00 95.94 174 LEU A O 1
ATOM 1406 N N . ILE A 1 175 ? -1.415 -5.356 23.604 1.00 95.25 175 ILE A N 1
ATOM 1407 C CA . ILE A 1 175 ? -0.592 -4.339 24.274 1.00 95.25 175 ILE A CA 1
ATOM 1408 C C . ILE A 1 175 ? 0.829 -4.868 24.480 1.00 95.25 175 ILE A C 1
ATOM 1410 O O . ILE A 1 175 ? 1.782 -4.183 24.117 1.00 95.25 175 ILE A O 1
ATOM 1414 N N . THR A 1 176 ? 0.980 -6.082 25.015 1.00 96.31 176 THR A N 1
ATOM 1415 C CA . THR A 1 176 ? 2.298 -6.702 25.191 1.00 96.31 176 THR A CA 1
ATOM 1416 C C . THR A 1 176 ? 3.011 -6.841 23.850 1.00 96.31 176 THR A C 1
ATOM 1418 O O . THR A 1 176 ? 4.128 -6.375 23.711 1.00 96.31 176 THR A O 1
ATOM 1421 N N . GLU A 1 177 ? 2.362 -7.382 22.822 1.00 94.75 177 GLU A N 1
ATOM 1422 C CA . GLU A 1 177 ? 2.980 -7.565 21.505 1.00 94.75 177 GLU A CA 1
ATOM 1423 C C . GLU A 1 177 ? 3.401 -6.237 20.844 1.00 94.75 177 GLU A C 1
ATOM 1425 O O . GLU A 1 177 ? 4.479 -6.141 20.261 1.00 94.75 177 GLU A O 1
ATOM 1430 N N . LEU A 1 178 ? 2.566 -5.193 20.915 1.00 93.75 178 LEU A N 1
ATOM 1431 C CA . LEU A 1 178 ? 2.823 -3.925 20.223 1.00 93.75 178 LEU A CA 1
ATOM 1432 C C . LEU A 1 178 ? 3.847 -3.029 20.928 1.00 93.75 178 LEU A C 1
ATOM 1434 O O . LEU A 1 178 ? 4.466 -2.200 20.243 1.00 93.75 178 LEU A O 1
ATOM 1438 N N . PHE A 1 179 ? 3.986 -3.169 22.251 1.00 90.94 179 PHE A N 1
ATOM 1439 C CA . PHE A 1 179 ? 4.807 -2.309 23.109 1.00 90.94 179 PHE A CA 1
ATOM 1440 C C . PHE A 1 179 ? 5.940 -3.040 23.849 1.00 90.94 179 PHE A C 1
ATOM 1442 O O . PHE A 1 179 ? 6.729 -2.375 24.517 1.00 90.94 179 PHE A O 1
ATOM 1449 N N . SER A 1 180 ? 6.079 -4.362 23.720 1.00 82.00 180 SER A N 1
ATOM 1450 C CA . SER A 1 180 ? 7.308 -5.065 24.107 1.00 82.00 180 SER A CA 1
ATOM 1451 C C . SER A 1 180 ? 8.395 -4.793 23.067 1.00 82.00 180 SER A C 1
ATOM 1453 O O . SER A 1 180 ? 8.457 -5.450 22.030 1.00 82.00 180 SER A O 1
ATOM 1455 N N . THR A 1 181 ? 9.215 -3.777 23.338 1.00 53.50 181 THR A N 1
ATOM 1456 C CA . THR A 1 181 ? 10.542 -3.574 22.727 1.00 53.50 181 THR A CA 1
ATOM 1457 C C . THR A 1 181 ? 11.561 -4.569 23.248 1.00 53.50 181 THR A C 1
ATOM 1459 O O . THR A 1 181 ? 11.557 -4.793 24.481 1.00 53.50 181 THR A O 1
#